Protein AF-A0AAW6DJ78-F1 (afdb_monomer)

Solvent-accessible surface area (backbone atoms only — not comparable to full-atom values): 3926 Å² total; per-residue (Å²): 123,59,42,94,86,78,62,48,63,91,51,64,47,60,56,72,42,64,50,61,53,78,38,58,50,97,88,69,47,81,74,52,61,56,71,80,41,76,77,40,80,47,89,56,44,20,32,71,88,74,64,48,74,57,66,60,87,81,76,110

Organism: Mediterraneibacter gnavus (NCBI:txid33038)

Foldseek 3Di:
DAQPPPRDPPFWDWDWDWDKDFDADPVRHTPGIGDTHTPDTGPWTADPPPRDTGDVVVVD

Secondary structure (DSSP, 8-state):
---TTT---S-EE--EEEE-PEEE-TTS-EEEEPPPEEEEE----EETTT-PBPPGGG--

pLDDT: mean 94.03, std 7.37, range [58.84, 98.38]

Mean predicted aligned error: 4.42 Å

Structure (mmCIF, N/CA/C/O backbone):
data_AF-A0AAW6DJ78-F1
#
_entry.id   AF-A0AAW6DJ78-F1
#
loop_
_atom_site.group_PDB
_atom_site.id
_atom_site.type_symbol
_atom_site.label_atom_id
_atom_site.label_alt_id
_atom_site.label_comp_id
_atom_site.label_asym_id
_atom_site.label_entity_id
_atom_site.label_seq_id
_atom_site.pdbx_PDB_ins_code
_atom_site.Cartn_x
_atom_site.Cartn_y
_atom_site.Cartn_z
_atom_site.occupancy
_atom_site.B_iso_or_equiv
_atom_site.auth_seq_id
_atom_site.auth_comp_id
_atom_site.auth_asym_id
_atom_site.auth_atom_id
_atom_site.pdbx_PDB_model_num
ATOM 1 N N . MET A 1 1 ? -9.934 -7.145 19.906 1.00 83.75 1 MET A N 1
ATOM 2 C CA . MET A 1 1 ? -10.489 -5.770 19.951 1.00 83.75 1 MET A CA 1
ATOM 3 C C . MET A 1 1 ? -11.388 -5.583 18.738 1.00 83.75 1 MET A C 1
ATOM 5 O O . MET A 1 1 ? -11.029 -6.103 17.691 1.00 83.75 1 MET A O 1
ATOM 9 N N . LYS A 1 2 ? -12.544 -4.920 18.869 1.00 93.06 2 LYS A N 1
ATOM 10 C CA . LYS A 1 2 ? -13.520 -4.762 17.774 1.00 93.06 2 LYS A CA 1
ATOM 11 C C . LYS A 1 2 ? -13.524 -3.336 17.224 1.00 93.06 2 LYS A C 1
ATOM 13 O O . LYS A 1 2 ? -13.230 -2.387 17.948 1.00 93.06 2 LYS A O 1
ATOM 18 N N . CYS A 1 3 ? -13.872 -3.186 15.952 1.00 95.44 3 CYS A N 1
ATOM 19 C CA . CYS A 1 3 ? -14.086 -1.901 15.310 1.00 95.44 3 CYS A CA 1
ATOM 20 C C . CYS A 1 3 ? -15.249 -1.173 16.001 1.00 95.44 3 CYS A C 1
ATOM 22 O O . CYS A 1 3 ? -16.357 -1.712 16.034 1.00 95.44 3 CYS A O 1
ATOM 24 N N . PRO A 1 4 ? -15.055 0.064 16.490 1.00 95.19 4 PRO A N 1
ATOM 25 C CA . PRO A 1 4 ? -16.099 0.803 17.199 1.00 95.19 4 PRO A CA 1
ATOM 26 C C . PRO A 1 4 ? -17.245 1.263 16.286 1.00 95.19 4 PRO A C 1
ATOM 28 O O . PRO A 1 4 ? -18.249 1.761 16.777 1.00 95.19 4 PRO A O 1
ATOM 31 N N . PHE A 1 5 ? -17.101 1.126 14.963 1.00 95.94 5 PHE A N 1
ATOM 32 C CA . PHE A 1 5 ? -18.097 1.594 13.999 1.00 95.94 5 PHE A CA 1
ATOM 33 C C . PHE A 1 5 ? -18.964 0.483 13.406 1.00 95.94 5 PHE A C 1
ATOM 35 O O . PHE A 1 5 ? -20.123 0.732 13.099 1.00 95.94 5 PHE A O 1
ATOM 42 N N . CYS A 1 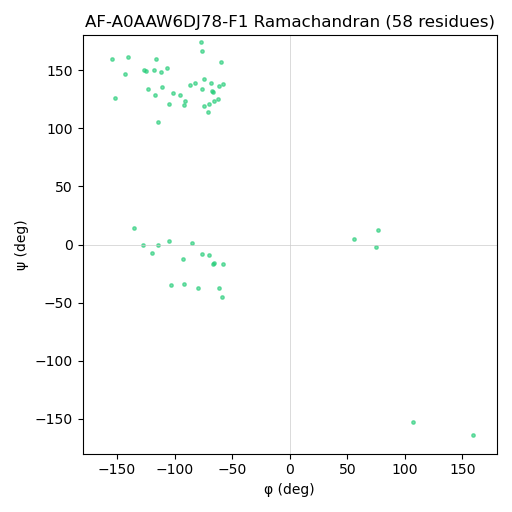6 ? -18.405 -0.711 13.190 1.00 97.00 6 CYS A N 1
ATOM 43 C CA . CYS A 1 6 ? -19.123 -1.833 12.572 1.00 97.00 6 CYS A CA 1
ATOM 44 C C . CYS A 1 6 ? -19.060 -3.134 13.384 1.00 97.00 6 CYS A C 1
ATOM 46 O O . CYS A 1 6 ? -19.599 -4.143 12.949 1.00 97.00 6 CYS A O 1
ATOM 48 N N . GLY A 1 7 ? -18.376 -3.148 14.533 1.00 96.12 7 GLY A N 1
ATOM 49 C CA . GLY A 1 7 ? -18.263 -4.329 15.394 1.00 96.12 7 GLY A CA 1
ATOM 50 C C . GLY A 1 7 ? -17.312 -5.426 14.898 1.00 96.12 7 GLY A C 1
ATOM 51 O O . GLY A 1 7 ? -17.115 -6.399 15.622 1.00 96.12 7 GLY A O 1
ATOM 52 N N . SER A 1 8 ? -16.696 -5.269 13.721 1.00 96.25 8 SER A N 1
ATOM 53 C CA . SER A 1 8 ? -15.739 -6.232 13.150 1.00 96.25 8 SER A CA 1
ATOM 54 C C . SER A 1 8 ? -14.538 -6.491 14.060 1.00 96.25 8 SER A C 1
ATOM 56 O O . SER A 1 8 ? -13.960 -5.556 14.610 1.00 96.25 8 SER A O 1
ATOM 58 N N . ASP A 1 9 ? -14.113 -7.743 14.174 1.00 96.19 9 ASP A N 1
ATOM 59 C CA . ASP A 1 9 ? -12.879 -8.174 14.840 1.00 96.19 9 ASP A CA 1
ATOM 60 C C . ASP A 1 9 ? -11.763 -8.579 13.863 1.00 96.19 9 ASP A C 1
ATOM 62 O O . ASP A 1 9 ? -10.676 -8.943 14.308 1.00 96.19 9 ASP A O 1
ATOM 66 N N . ARG A 1 10 ? -11.978 -8.443 12.546 1.00 96.81 10 ARG A N 1
ATOM 67 C CA . ARG A 1 10 ? -11.013 -8.850 11.505 1.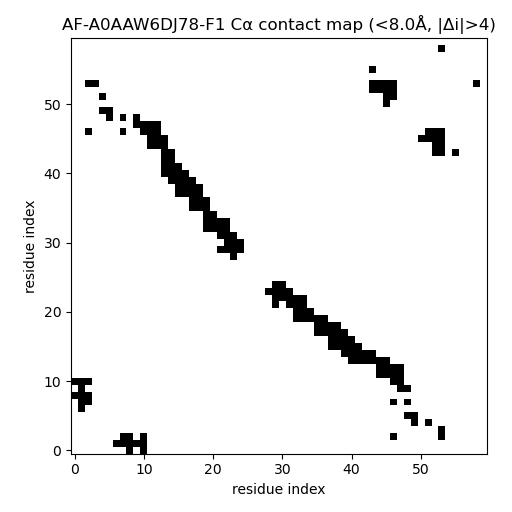00 96.81 10 ARG A CA 1
ATOM 68 C C . ARG A 1 10 ? -9.719 -8.033 11.495 1.00 96.81 10 ARG A C 1
ATOM 70 O O . ARG A 1 10 ? -8.736 -8.458 10.898 1.00 96.81 10 ARG A O 1
ATOM 77 N N . GLY A 1 11 ? -9.714 -6.866 12.141 1.00 94.88 11 GLY A N 1
ATOM 78 C CA . GLY A 1 11 ? -8.540 -6.005 12.284 1.00 94.88 11 GLY A CA 1
ATOM 79 C C . GLY A 1 11 ? -8.583 -4.738 11.426 1.00 94.88 11 GLY A C 1
ATOM 80 O O . GLY A 1 11 ? -9.649 -4.177 11.143 1.00 94.88 11 GLY A O 1
ATOM 81 N N . TYR A 1 12 ? -7.398 -4.240 11.069 1.00 95.75 12 TYR A N 1
ATOM 82 C CA . TYR A 1 12 ? -7.208 -2.978 10.358 1.00 95.75 12 TYR A CA 1
ATOM 83 C C . TYR A 1 12 ? -6.100 -3.075 9.306 1.00 95.75 12 TYR A C 1
ATOM 85 O O . TYR A 1 12 ? -5.226 -3.929 9.404 1.00 95.75 12 TYR A O 1
ATOM 93 N N . TYR A 1 13 ? -6.095 -2.147 8.350 1.00 95.75 13 TYR A N 1
ATOM 94 C CA . TYR A 1 13 ? -4.969 -1.892 7.453 1.00 95.75 13 TYR A CA 1
ATOM 95 C C . TYR A 1 13 ? -4.403 -0.482 7.659 1.00 95.75 13 TYR A C 1
ATOM 97 O O . TYR A 1 13 ? -5.059 0.409 8.211 1.00 95.75 13 TYR A O 1
ATOM 105 N N . GLN A 1 14 ? -3.163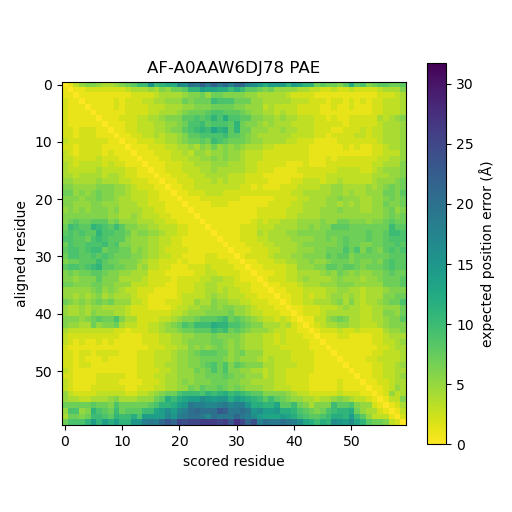 -0.290 7.223 1.00 96.19 14 GLN A N 1
ATOM 106 C CA . GLN A 1 14 ? -2.526 1.012 7.049 1.00 96.19 14 GLN A CA 1
ATOM 107 C C . GLN A 1 14 ? -2.193 1.179 5.568 1.00 96.19 14 GLN A C 1
ATOM 109 O O . GLN A 1 14 ? -2.011 0.196 4.856 1.00 96.19 14 GLN A O 1
ATOM 114 N N . ILE A 1 15 ? -2.184 2.422 5.095 1.00 95.25 15 ILE A N 1
ATOM 115 C CA . ILE A 1 15 ? -1.871 2.710 3.695 1.00 95.25 15 ILE A CA 1
ATOM 116 C C . ILE A 1 15 ? -0.379 2.971 3.594 1.00 95.25 15 ILE A C 1
ATOM 118 O O . ILE A 1 15 ? 0.101 3.941 4.175 1.00 95.25 15 ILE A O 1
ATOM 122 N N . GLU A 1 16 ? 0.309 2.159 2.809 1.00 96.38 16 GLU A N 1
ATOM 123 C CA . GLU A 1 16 ? 1.638 2.461 2.300 1.00 96.38 16 GLU A CA 1
ATOM 124 C C . GLU A 1 16 ? 1.545 2.685 0.788 1.00 96.38 16 GLU A C 1
ATOM 126 O O . GLU A 1 16 ? 0.830 1.964 0.089 1.00 96.38 16 GLU A O 1
ATOM 131 N N . ARG A 1 17 ? 2.206 3.730 0.289 1.00 96.31 17 ARG A N 1
ATOM 132 C CA . ARG A 1 17 ? 2.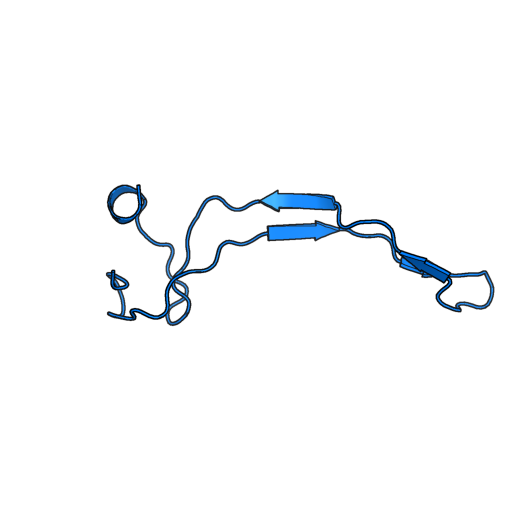405 3.959 -1.144 1.00 96.31 17 ARG A CA 1
ATOM 133 C C . ARG A 1 17 ? 3.897 3.910 -1.414 1.00 96.31 17 ARG A C 1
ATOM 135 O O . ARG A 1 17 ? 4.656 4.608 -0.742 1.00 96.31 17 ARG A O 1
ATOM 142 N N . VAL A 1 18 ? 4.275 3.103 -2.393 1.00 97.12 18 VAL A N 1
ATOM 143 C CA . VAL A 1 18 ? 5.653 2.930 -2.842 1.00 97.12 18 VAL A CA 1
ATOM 144 C C . VAL A 1 18 ? 5.727 3.209 -4.337 1.00 97.12 18 VAL A C 1
ATOM 146 O O . VAL A 1 18 ? 4.767 2.934 -5.065 1.00 97.12 18 VAL A O 1
ATOM 149 N N . HIS A 1 19 ? 6.867 3.707 -4.797 1.00 96.25 19 HIS A N 1
ATOM 150 C CA . HIS A 1 19 ? 7.217 3.702 -6.208 1.00 96.25 19 HIS A CA 1
ATOM 151 C C . HIS A 1 19 ? 8.378 2.743 -6.455 1.00 96.25 19 HIS A C 1
ATOM 153 O O . HIS A 1 19 ? 9.257 2.559 -5.617 1.00 96.25 19 HIS A O 1
ATOM 159 N N . ARG A 1 20 ? 8.383 2.146 -7.646 1.00 97.25 20 ARG A N 1
ATOM 160 C CA . ARG A 1 20 ? 9.494 1.354 -8.172 1.00 97.25 20 ARG A CA 1
ATOM 161 C C . ARG A 1 20 ? 9.615 1.602 -9.666 1.00 97.25 20 ARG A C 1
ATOM 163 O O . ARG A 1 20 ? 8.600 1.785 -10.345 1.00 97.25 20 ARG A O 1
ATOM 170 N N . ALA A 1 21 ? 10.830 1.577 -10.192 1.00 97.75 21 ALA A N 1
ATOM 171 C CA . ALA A 1 21 ? 11.049 1.594 -11.628 1.00 97.75 21 ALA A CA 1
ATOM 172 C C . ALA A 1 21 ? 11.007 0.163 -12.173 1.00 97.75 21 ALA A C 1
ATOM 174 O O . ALA A 1 21 ? 11.584 -0.753 -11.588 1.00 97.75 21 ALA A O 1
ATOM 175 N N . LEU A 1 22 ? 10.338 -0.022 -13.310 1.00 98.12 22 LEU A N 1
ATOM 176 C CA . LEU A 1 22 ? 10.430 -1.241 -14.107 1.00 98.12 22 LEU A CA 1
ATOM 177 C C . LEU A 1 22 ? 11.476 -1.015 -15.196 1.00 98.12 22 LEU A C 1
ATOM 179 O O . LEU A 1 22 ? 11.433 -0.007 -15.901 1.00 98.12 22 LEU A O 1
ATOM 183 N N . LEU A 1 23 ? 12.425 -1.937 -15.310 1.00 98.12 23 LEU A N 1
ATOM 184 C CA . LEU A 1 23 ? 13.549 -1.827 -16.229 1.00 98.12 23 LEU A CA 1
ATOM 185 C C . LEU A 1 23 ? 13.281 -2.700 -17.451 1.00 98.12 23 LEU A C 1
ATOM 187 O O . LEU A 1 23 ? 12.971 -3.887 -17.324 1.00 98.12 23 LEU A O 1
ATOM 191 N N . PHE A 1 24 ? 13.445 -2.116 -18.633 1.00 98.38 24 PHE A N 1
ATOM 192 C CA . PHE A 1 24 ? 13.279 -2.794 -19.913 1.00 98.38 24 PHE A CA 1
ATOM 193 C C . PHE A 1 24 ? 14.526 -2.599 -20.770 1.00 98.38 24 PHE A C 1
ATOM 195 O O . PHE A 1 24 ? 15.205 -1.576 -20.662 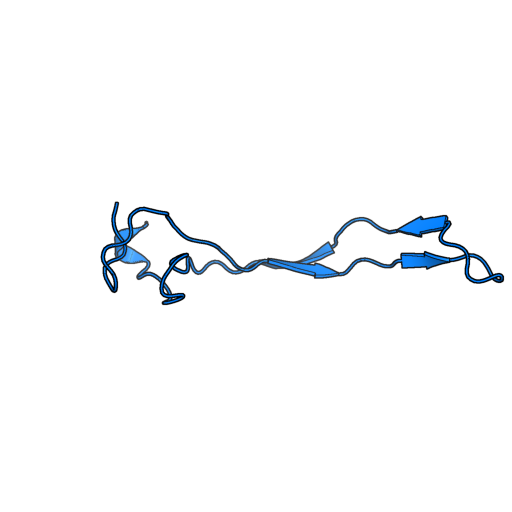1.00 98.38 24 PHE A O 1
ATOM 202 N N . ASN A 1 25 ? 14.829 -3.571 -21.627 1.00 98.25 25 ASN A N 1
ATOM 203 C CA . ASN A 1 25 ? 15.803 -3.361 -22.694 1.00 98.25 25 ASN A CA 1
ATOM 204 C C . ASN A 1 25 ? 15.176 -2.554 -23.854 1.00 98.25 25 ASN A C 1
ATOM 206 O O . ASN A 1 25 ? 13.973 -2.291 -23.865 1.00 98.25 25 ASN A O 1
ATOM 210 N N . PHE A 1 26 ? 15.977 -2.182 -24.857 1.00 97.62 26 PHE A N 1
ATOM 211 C CA . PHE A 1 26 ? 15.491 -1.424 -26.023 1.00 97.62 26 PHE A CA 1
ATOM 212 C C . PHE A 1 26 ? 14.492 -2.189 -26.907 1.00 97.62 26 PHE A C 1
ATOM 214 O O . PHE A 1 26 ? 13.759 -1.563 -27.666 1.00 97.62 26 PHE A O 1
ATOM 221 N N . ASP A 1 27 ? 14.405 -3.514 -26.762 1.00 98.19 27 ASP A N 1
ATOM 222 C CA . ASP A 1 27 ? 13.381 -4.341 -27.414 1.00 98.19 27 ASP A CA 1
ATOM 223 C C . ASP A 1 27 ? 12.060 -4.386 -26.620 1.00 98.19 27 ASP A C 1
ATOM 225 O O . ASP A 1 27 ? 11.137 -5.113 -26.989 1.00 98.19 27 ASP A O 1
ATOM 229 N N . GLY A 1 28 ? 11.973 -3.678 -25.488 1.00 97.62 28 GLY A N 1
ATOM 230 C CA . GLY A 1 28 ? 10.802 -3.664 -24.610 1.00 97.62 28 GLY A CA 1
ATOM 231 C C . GLY A 1 28 ? 10.644 -4.907 -23.726 1.00 97.62 28 GLY A C 1
ATOM 232 O O . GLY A 1 28 ? 9.585 -5.098 -23.128 1.00 97.62 28 GLY A O 1
ATOM 233 N N . LYS A 1 29 ? 11.664 -5.767 -23.610 1.00 98.25 29 LYS A N 1
ATOM 234 C CA . LYS A 1 29 ? 11.634 -6.946 -22.727 1.00 98.25 29 LYS A CA 1
ATOM 235 C C . LYS A 1 29 ? 11.979 -6.557 -21.288 1.00 98.25 29 LYS A C 1
ATOM 237 O O . LYS A 1 29 ? 12.914 -5.776 -21.094 1.00 98.25 29 LYS A O 1
ATOM 242 N N . PRO A 1 30 ? 11.281 -7.104 -20.276 1.00 97.69 30 PRO A N 1
ATOM 243 C CA . PRO A 1 30 ? 11.584 -6.815 -18.880 1.00 97.69 30 PRO A CA 1
ATOM 244 C C . PRO A 1 30 ? 12.955 -7.390 -18.511 1.00 97.69 30 PRO A C 1
ATOM 246 O O . PRO A 1 30 ? 13.234 -8.558 -18.779 1.00 97.69 30 PRO A O 1
ATOM 249 N N . ILE A 1 31 ? 13.797 -6.573 -17.882 1.00 97.94 31 ILE A N 1
ATOM 250 C CA . ILE A 1 31 ? 15.134 -6.972 -17.407 1.00 97.94 31 ILE A CA 1
ATOM 251 C C . ILE A 1 31 ? 15.298 -6.818 -15.894 1.00 97.94 31 ILE A C 1
ATOM 253 O O . ILE A 1 31 ? 16.298 -7.258 -15.337 1.00 97.94 31 ILE A O 1
ATOM 257 N N . GLY A 1 32 ? 14.317 -6.219 -15.218 1.00 97.81 32 GLY A N 1
ATOM 258 C CA . GLY A 1 32 ? 14.297 -6.129 -13.765 1.00 97.81 32 GLY A CA 1
ATOM 259 C C . GLY A 1 32 ? 13.396 -5.016 -13.251 1.00 97.81 32 GLY A C 1
ATOM 260 O O . GLY A 1 32 ? 12.562 -4.470 -13.975 1.00 97.81 32 GLY A O 1
ATOM 261 N N . GLY A 1 33 ? 13.594 -4.670 -11.9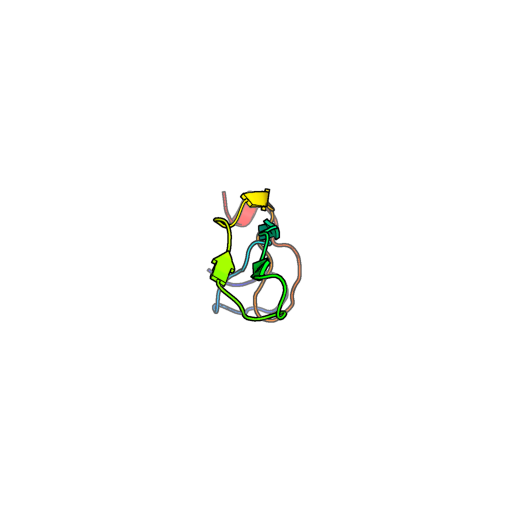87 1.00 97.56 33 GLY A N 1
ATOM 262 C CA . GLY A 1 33 ? 12.978 -3.524 -11.338 1.00 97.56 33 GLY A CA 1
ATOM 263 C C . GLY A 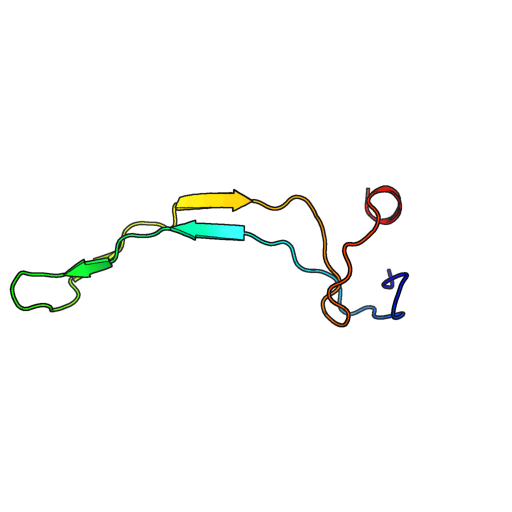1 33 ? 13.847 -3.047 -10.182 1.00 97.56 33 GLY A C 1
ATOM 264 O O . GLY A 1 33 ? 14.703 -3.792 -9.703 1.00 97.56 33 GLY A O 1
ATOM 265 N N . THR A 1 34 ? 13.654 -1.801 -9.762 1.00 97.19 34 THR A N 1
ATOM 266 C CA . THR A 1 34 ? 14.263 -1.305 -8.523 1.00 97.19 34 THR A CA 1
ATOM 267 C C . THR A 1 34 ? 13.514 -1.850 -7.315 1.00 97.19 34 THR A C 1
ATOM 269 O O . THR A 1 34 ? 12.390 -2.343 -7.439 1.00 97.19 34 THR A O 1
ATOM 272 N N . GLU A 1 35 ? 14.120 -1.716 -6.140 1.00 96.94 35 GLU A N 1
ATOM 273 C CA . GLU A 1 35 ? 13.404 -1.911 -4.884 1.00 96.94 35 GLU A CA 1
ATOM 274 C C . GLU A 1 35 ? 12.238 -0.923 -4.757 1.00 96.94 35 GLU A C 1
ATOM 276 O O . GLU A 1 35 ? 12.217 0.139 -5.396 1.00 96.94 35 GLU A O 1
ATOM 281 N N . ASP A 1 36 ? 11.264 -1.308 -3.936 1.00 97.31 36 ASP A N 1
ATOM 282 C CA . ASP A 1 36 ? 10.139 -0.460 -3.574 1.00 97.31 36 ASP A CA 1
ATOM 283 C C . ASP A 1 36 ? 10.642 0.668 -2.664 1.00 97.31 36 ASP A C 1
ATOM 285 O O . ASP A 1 36 ? 11.191 0.427 -1.589 1.00 97.31 36 ASP A O 1
ATOM 289 N N . VAL A 1 37 ? 10.447 1.914 -3.092 1.00 96.44 37 VAL A N 1
ATOM 290 C CA . VAL A 1 37 ? 10.794 3.111 -2.322 1.00 96.44 37 VAL A CA 1
ATOM 291 C C . VAL A 1 37 ? 9.513 3.723 -1.772 1.00 96.44 37 VAL A C 1
ATOM 293 O O . VAL A 1 37 ? 8.610 4.087 -2.526 1.00 96.44 37 VAL A O 1
ATOM 296 N N . THR A 1 38 ? 9.414 3.842 -0.449 1.00 97.06 38 THR A N 1
ATOM 297 C CA . THR A 1 38 ? 8.215 4.368 0.216 1.00 97.06 38 THR A CA 1
ATOM 298 C C . THR A 1 38 ? 8.047 5.873 -0.012 1.00 97.06 38 THR A C 1
ATOM 300 O O . THR A 1 38 ? 8.797 6.682 0.528 1.00 97.06 38 THR A O 1
ATOM 303 N N . ASP A 1 39 ? 6.988 6.254 -0.730 1.00 95.12 39 ASP A N 1
ATOM 304 C CA . ASP A 1 39 ? 6.535 7.646 -0.881 1.00 95.12 39 ASP A CA 1
ATOM 305 C C . ASP A 1 39 ? 5.741 8.125 0.329 1.00 95.12 39 ASP A C 1
ATOM 307 O O . ASP A 1 39 ? 5.781 9.291 0.727 1.00 95.12 39 ASP A O 1
ATOM 311 N N . TYR A 1 40 ? 4.939 7.223 0.890 1.00 94.94 40 TYR A N 1
ATOM 312 C CA . TYR A 1 40 ? 4.033 7.540 1.977 1.00 94.94 40 TYR A CA 1
ATOM 313 C C . TYR A 1 40 ? 3.786 6.321 2.851 1.00 94.94 40 TYR A C 1
ATOM 315 O O . TYR A 1 40 ? 3.288 5.305 2.375 1.00 94.94 40 TYR A O 1
ATOM 323 N N . ALA A 1 41 ? 4.016 6.480 4.153 1.00 94.81 41 ALA A N 1
ATOM 324 C CA . ALA A 1 41 ? 3.628 5.517 5.175 1.00 94.81 41 ALA A CA 1
ATOM 325 C C . ALA A 1 41 ? 2.557 6.127 6.094 1.00 94.81 41 ALA A C 1
ATOM 327 O O . ALA A 1 41 ? 2.814 6.991 6.942 1.00 94.81 41 ALA A O 1
ATOM 328 N N . GLY A 1 42 ? 1.316 5.684 5.921 1.00 91.12 42 GLY A N 1
ATOM 329 C CA . GLY A 1 42 ? 0.162 6.170 6.657 1.00 91.12 42 GLY A CA 1
ATOM 330 C C . GLY A 1 42 ? 0.127 5.663 8.093 1.00 91.12 42 GLY A C 1
ATOM 331 O O . GLY A 1 42 ? -0.042 4.480 8.359 1.00 91.12 42 GLY A O 1
ATOM 332 N N . ARG A 1 43 ? 0.155 6.585 9.060 1.00 88.94 43 ARG A N 1
ATOM 333 C CA . ARG A 1 43 ? 0.060 6.241 10.494 1.00 88.94 43 ARG A CA 1
ATOM 334 C C . ARG A 1 43 ? -1.358 5.889 10.958 1.00 88.94 43 ARG A C 1
ATOM 336 O O . ARG A 1 43 ? -1.559 5.513 12.110 1.00 88.94 43 ARG A O 1
ATOM 343 N N . ARG A 1 44 ? -2.375 6.071 10.111 1.00 93.50 44 ARG A N 1
ATOM 344 C CA . ARG A 1 44 ? -3.785 5.862 10.473 1.00 93.50 44 ARG A CA 1
ATOM 345 C C . ARG A 1 44 ? -4.214 4.428 10.168 1.00 93.50 44 ARG A C 1
ATOM 347 O O . ARG A 1 44 ? -4.148 4.002 9.023 1.00 93.50 44 ARG A O 1
ATOM 354 N N . LYS A 1 45 ? -4.710 3.735 11.193 1.00 94.50 45 LYS A N 1
ATOM 355 C CA . LYS A 1 45 ? -5.347 2.417 11.088 1.00 94.50 45 LYS A CA 1
ATOM 356 C C . LYS A 1 45 ? -6.766 2.578 10.519 1.00 94.50 45 LYS A C 1
ATOM 358 O O . LYS A 1 45 ? -7.495 3.465 10.969 1.00 94.50 45 LYS A O 1
ATOM 363 N N . GLN A 1 46 ? -7.157 1.756 9.552 1.00 96.06 46 GLN A N 1
ATOM 364 C CA . GLN A 1 46 ? -8.490 1.741 8.932 1.00 96.06 46 GLN A CA 1
ATOM 365 C C . GLN A 1 46 ? -9.108 0.354 9.076 1.00 96.06 46 GLN A C 1
ATOM 367 O O . GLN A 1 46 ? -8.426 -0.637 8.847 1.00 96.06 46 GLN A O 1
ATOM 372 N N . CYS A 1 47 ? -10.376 0.262 9.475 1.00 97.19 47 CYS A N 1
ATOM 373 C CA . CYS A 1 47 ? -11.041 -1.038 9.606 1.00 97.19 47 CYS A CA 1
ATOM 374 C C . CYS A 1 47 ? -11.110 -1.763 8.254 1.00 97.19 47 CYS A C 1
ATOM 376 O O . CYS A 1 47 ? -11.471 -1.142 7.257 1.00 97.19 47 CYS A O 1
ATOM 378 N N . ILE A 1 48 ? -10.827 -3.070 8.240 1.00 97.00 48 ILE A N 1
ATOM 379 C CA . ILE A 1 48 ? 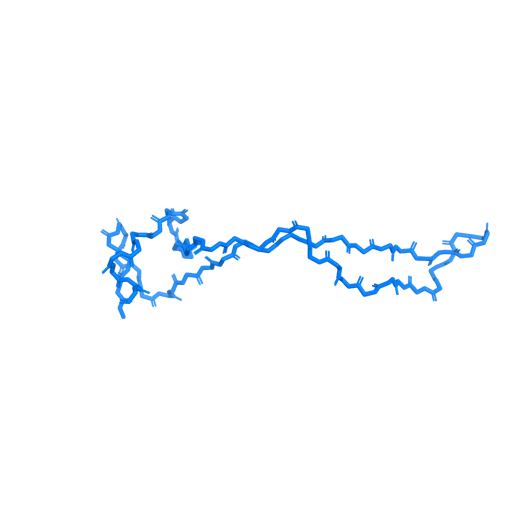-10.879 -3.897 7.022 1.00 97.00 48 ILE A CA 1
ATOM 380 C C . ILE A 1 48 ? -12.284 -3.933 6.404 1.00 97.00 48 ILE A C 1
ATOM 382 O O . ILE A 1 48 ? -12.395 -3.887 5.186 1.00 97.00 48 ILE A O 1
ATOM 386 N N . ASP A 1 49 ? -13.343 -3.972 7.220 1.00 97.81 49 ASP A N 1
ATOM 387 C CA . ASP A 1 49 ? -14.706 -4.176 6.706 1.00 97.81 49 ASP A CA 1
ATOM 388 C C . ASP A 1 49 ? -15.460 -2.876 6.400 1.00 97.81 49 ASP A C 1
ATOM 390 O O . ASP A 1 49 ? -16.280 -2.843 5.490 1.00 97.81 49 ASP A O 1
ATOM 394 N N . CYS A 1 50 ? -15.236 -1.803 7.168 1.00 97.38 50 CYS A N 1
ATOM 395 C CA . CYS A 1 50 ? -15.982 -0.548 6.989 1.00 97.38 50 CYS A CA 1
ATOM 396 C C . CYS A 1 50 ? -15.131 0.637 6.528 1.00 97.38 50 CYS A C 1
ATOM 398 O O . CYS A 1 50 ? -15.664 1.737 6.393 1.00 97.38 50 CYS A O 1
ATOM 400 N N . HIS A 1 51 ? -13.819 0.445 6.345 1.00 96.69 51 HIS A N 1
ATOM 401 C CA . HIS A 1 51 ? -12.852 1.441 5.857 1.00 96.69 51 HIS A CA 1
ATOM 402 C C . HIS A 1 51 ? -12.775 2.754 6.657 1.00 96.69 51 HIS A C 1
ATOM 404 O O . HIS A 1 51 ? -12.031 3.671 6.309 1.00 96.69 51 HIS A O 1
ATOM 410 N N . LYS A 1 52 ? -13.500 2.863 7.777 1.00 96.38 52 LYS A N 1
ATOM 411 C CA . LYS A 1 52 ? -13.428 4.026 8.659 1.00 96.38 52 LYS A CA 1
ATOM 412 C C . LYS A 1 52 ? -12.072 4.073 9.347 1.00 96.38 52 LYS A C 1
ATOM 414 O O . LYS A 1 52 ? -11.547 3.065 9.829 1.00 96.38 52 LYS A O 1
ATOM 419 N N . ILE A 1 53 ? -11.539 5.287 9.438 1.00 95.50 53 ILE A N 1
ATOM 420 C CA . ILE A 1 53 ? -10.321 5.576 10.183 1.00 95.50 53 ILE A CA 1
ATOM 421 C C . ILE A 1 53 ? -10.584 5.334 11.672 1.00 95.50 53 ILE A C 1
ATOM 423 O O . ILE A 1 53 ? -11.459 5.957 12.272 1.00 95.50 53 ILE A O 1
ATOM 427 N N . LEU A 1 54 ? -9.785 4.466 12.283 1.00 93.94 54 LEU A N 1
ATOM 428 C CA . LEU A 1 54 ? -9.914 4.111 13.689 1.00 93.94 54 LEU A CA 1
ATOM 429 C C . LEU A 1 54 ? -9.401 5.246 14.607 1.00 93.94 54 LEU A C 1
ATOM 431 O O . LEU A 1 54 ? -8.417 5.924 14.265 1.00 93.94 54 LEU A O 1
ATOM 435 N N . PRO A 1 55 ? -10.054 5.501 15.761 1.00 92.00 55 PRO A N 1
ATOM 436 C CA . PRO A 1 55 ? -9.603 6.504 16.730 1.00 92.00 55 PRO A CA 1
ATOM 437 C C . PRO A 1 55 ? -8.283 6.096 17.397 1.00 92.00 55 PRO A C 1
ATOM 439 O O . PRO A 1 55 ? -8.177 4.984 17.894 1.00 92.00 55 PRO A O 1
ATOM 442 N N . ARG A 1 56 ? -7.292 6.998 17.473 1.00 86.00 56 ARG A N 1
ATOM 443 C CA . ARG A 1 56 ? -5.962 6.679 18.040 1.00 86.00 56 ARG A C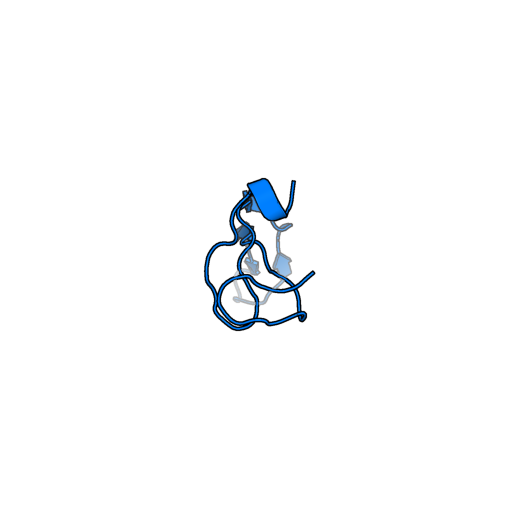A 1
ATOM 444 C C . ARG A 1 56 ? -6.015 6.199 19.488 1.00 86.00 56 ARG A C 1
ATOM 446 O O . ARG A 1 56 ? -5.450 5.163 19.779 1.00 86.00 56 ARG A O 1
ATOM 453 N N . LYS A 1 57 ? -6.787 6.884 20.339 1.00 80.06 57 LYS A N 1
ATOM 454 C CA . LYS A 1 57 ? -6.907 6.598 21.781 1.00 80.06 57 LYS A CA 1
ATOM 455 C C . LYS A 1 57 ? -7.383 5.181 22.126 1.00 80.06 57 LYS A C 1
ATOM 457 O O . LYS A 1 57 ? -7.283 4.781 23.274 1.00 80.06 57 LYS A O 1
ATOM 462 N N . LEU A 1 58 ? -7.968 4.462 21.167 1.00 72.25 58 LEU A N 1
ATOM 463 C CA . LEU A 1 58 ? -8.421 3.083 21.359 1.00 72.25 58 LEU A CA 1
ATOM 464 C C . LEU A 1 58 ? -7.354 2.049 20.965 1.00 72.25 58 LEU A C 1
ATOM 466 O O . LEU A 1 58 ? -7.532 0.872 21.248 1.00 72.25 58 LEU A O 1
ATOM 470 N N . PHE A 1 59 ? -6.290 2.467 20.273 1.00 66.81 59 PHE A N 1
ATOM 471 C CA . PHE A 1 59 ? -5.278 1.596 19.664 1.00 66.81 59 PHE A CA 1
ATOM 472 C C . PHE A 1 59 ? -3.833 2.081 19.909 1.00 66.81 59 PHE A C 1
ATOM 474 O O . PHE A 1 59 ? -2.934 1.638 19.178 1.00 66.81 59 PHE A O 1
ATOM 481 N N . GLU A 1 60 ? -3.656 3.010 20.854 1.00 58.84 60 GLU A N 1
ATOM 482 C CA . GLU A 1 60 ? -2.392 3.421 21.489 1.00 58.84 60 GLU A CA 1
ATOM 483 C C . GLU A 1 60 ? -2.221 2.667 22.808 1.00 58.84 60 GLU A C 1
ATOM 485 O O . GLU A 1 60 ? -3.251 2.451 23.488 1.00 58.84 60 GLU A O 1
#

Radius of gyration: 18.05 Å; Cα contacts (8 Å, |Δi|>4): 96; chains: 1; bounding box: 35×16×49 Å

Sequence (60 aa):
MKCPFCGSDRGYYQIERVHRALLFNFDGKPIGGTEDVTDYAGRRKQCIDCHKILPRKLFE